Protein AF-A0AAV0VVT8-F1 (afdb_monomer_lite)

Secondary structure (DSSP, 8-state):
--HHHHHHHHHHHHHHHHHHHHHHHHHHHHHHHHTSTT--HHHHHHHHHHHHHHHHHHHHHHHHHHHHHHHHHHHHHHHGGGSSTTTTTS---PPPPPPP-EEESSHHHHHHHHHH-TTS-EEEHHHHHHHHHHTT-TTHHHH-----HHHHHSSPPPP---

Foldseek 3Di:
DDLLVVLQVVVVVVVVVVVLVVLVVVLVVLVVQVPDPPDDPVSVVVSVVSVVVSVVVVVVVVVVVVVVVVVVVVVCVVCVVCPPPVNVPPDPPPPDDDADAAEAADPVVQVVVCVVCVVHHYYYPVVVLVVCVVVVNNVVVVVPPPPPSVSSNPDDDPPPDD

InterPro domains:
  IPR007304 TAP46-like protein [PF04177] (6-160)
  IPR007304 TAP46-like protein [PTHR10933] (6-138)
  IPR038511 TAP42/TAP46-like superfamily [G3DSA:1.25.40.540] (2-88)

Radius of gyration: 29.59 Å; chains: 1; bounding box: 64×51×73 Å

Structure (mmCIF, N/CA/C/O backbone):
data_AF-A0AAV0VVT8-F1
#
_entry.id   AF-A0AAV0VVT8-F1
#
loop_
_atom_site.group_PDB
_atom_site.id
_atom_site.type_symbol
_atom_site.label_atom_id
_atom_site.label_alt_id
_atom_site.label_comp_id
_atom_site.label_asym_id
_atom_site.label_entity_id
_atom_site.label_seq_id
_atom_site.pdbx_PDB_ins_code
_atom_site.Cartn_x
_atom_site.Cartn_y
_atom_site.Cartn_z
_atom_site.occupancy
_atom_site.B_iso_or_equiv
_atom_site.auth_seq_id
_atom_site.auth_comp_id
_atom_site.auth_asym_id
_atom_site.auth_atom_id
_atom_site.pdbx_PDB_model_num
ATOM 1 N N . MET A 1 1 ? 1.161 -0.491 -22.872 1.00 58.34 1 MET A N 1
ATOM 2 C CA . MET A 1 1 ? 1.117 -0.410 -21.395 1.00 58.34 1 MET A CA 1
ATOM 3 C C . MET A 1 1 ? 0.117 0.678 -21.063 1.00 58.34 1 MET A C 1
ATOM 5 O O . MET A 1 1 ? 0.304 1.783 -21.554 1.00 58.34 1 MET A O 1
ATOM 9 N N . ASP A 1 2 ? -0.961 0.363 -20.349 1.00 81.81 2 ASP A N 1
ATOM 10 C CA . ASP A 1 2 ? -2.022 1.336 -20.070 1.00 81.81 2 ASP A CA 1
ATOM 11 C C . ASP A 1 2 ? -1.716 2.125 -18.787 1.00 81.81 2 ASP A C 1
ATOM 13 O O . ASP A 1 2 ? -1.838 1.617 -17.669 1.00 81.81 2 ASP A O 1
ATOM 17 N N . PHE A 1 3 ? -1.270 3.369 -18.962 1.00 80.94 3 PHE A N 1
ATOM 18 C CA . PHE A 1 3 ? -0.916 4.266 -17.865 1.00 80.94 3 PHE A CA 1
ATOM 19 C C . PHE A 1 3 ? -2.140 4.802 -17.106 1.00 80.94 3 PHE A C 1
ATOM 21 O O . PHE A 1 3 ? -2.007 5.119 -15.923 1.00 80.94 3 PHE A O 1
ATOM 28 N N . SER A 1 4 ? -3.318 4.876 -17.738 1.00 84.06 4 SER A N 1
ATOM 29 C CA . SER A 1 4 ? -4.549 5.333 -17.076 1.00 84.06 4 SER A CA 1
ATOM 30 C C . SER A 1 4 ? -5.015 4.301 -16.050 1.00 84.06 4 SER A C 1
ATOM 32 O O . SER A 1 4 ? -5.211 4.632 -14.878 1.00 84.06 4 SER A O 1
ATOM 34 N N . LEU A 1 5 ? -5.035 3.021 -16.435 1.00 86.38 5 LEU A N 1
ATOM 35 C CA . LEU A 1 5 ? -5.362 1.922 -15.527 1.00 86.38 5 LEU A CA 1
ATOM 36 C C . LEU A 1 5 ? -4.399 1.848 -14.328 1.00 86.38 5 LEU A C 1
ATOM 38 O O . LEU A 1 5 ? -4.824 1.640 -13.190 1.00 86.38 5 LEU A O 1
ATOM 42 N N . MET A 1 6 ? -3.095 2.046 -14.555 1.00 87.44 6 MET A N 1
ATOM 43 C CA . MET A 1 6 ? -2.106 2.085 -13.468 1.00 87.44 6 MET A CA 1
ATOM 44 C C . MET A 1 6 ? -2.327 3.275 -12.524 1.00 87.44 6 MET A C 1
ATOM 46 O O . MET A 1 6 ? -2.189 3.125 -11.307 1.00 87.44 6 MET A O 1
ATOM 50 N N . ALA A 1 7 ? -2.694 4.442 -13.063 1.00 88.81 7 ALA A N 1
ATOM 51 C CA . ALA A 1 7 ? -3.008 5.626 -12.271 1.00 88.81 7 ALA A CA 1
ATOM 52 C C . ALA A 1 7 ? -4.254 5.413 -11.394 1.00 88.81 7 ALA A C 1
ATOM 54 O O . ALA A 1 7 ? -4.210 5.724 -10.201 1.00 88.81 7 ALA A O 1
ATOM 55 N N . ARG A 1 8 ? -5.321 4.814 -11.941 1.00 89.19 8 ARG A N 1
ATOM 56 C CA . ARG A 1 8 ? -6.549 4.483 -11.194 1.00 89.19 8 ARG A CA 1
ATOM 57 C C . ARG A 1 8 ? -6.300 3.475 -10.079 1.00 89.19 8 ARG A C 1
ATOM 59 O O . ARG A 1 8 ? -6.615 3.769 -8.932 1.00 89.19 8 ARG A O 1
ATOM 66 N N . ARG A 1 9 ? -5.608 2.365 -10.365 1.00 89.56 9 ARG A N 1
ATOM 67 C CA . ARG A 1 9 ? -5.229 1.373 -9.336 1.00 89.56 9 ARG A CA 1
ATOM 68 C C . ARG A 1 9 ? -4.453 2.002 -8.183 1.00 89.56 9 ARG A C 1
ATOM 70 O O . ARG A 1 9 ? -4.660 1.674 -7.016 1.00 89.56 9 ARG A O 1
ATOM 77 N N . ARG A 1 10 ? -3.540 2.928 -8.495 1.00 91.38 10 ARG A N 1
ATOM 78 C CA . ARG A 1 10 ? -2.810 3.678 -7.469 1.00 91.38 10 ARG A CA 1
ATOM 79 C C . ARG A 1 10 ? -3.748 4.582 -6.665 1.00 91.38 10 ARG A C 1
ATOM 81 O O . ARG A 1 10 ? -3.609 4.638 -5.446 1.00 91.38 10 ARG A O 1
ATOM 88 N N . ALA A 1 11 ? -4.659 5.297 -7.321 1.00 92.06 11 ALA A N 1
ATOM 89 C CA . ALA A 1 11 ? -5.620 6.177 -6.661 1.00 92.06 11 ALA A CA 1
ATOM 90 C C . ALA A 1 11 ? -6.560 5.400 -5.722 1.00 92.06 11 ALA A C 1
ATOM 92 O O . ALA A 1 11 ? -6.738 5.809 -4.576 1.00 92.06 11 ALA A O 1
ATOM 93 N N . GLU A 1 12 ? -7.068 4.249 -6.162 1.00 91.25 12 GLU A N 1
ATOM 94 C CA . GLU A 1 12 ? -7.858 3.318 -5.348 1.00 91.25 12 GLU A CA 1
ATOM 95 C C . GLU A 1 12 ? -7.078 2.871 -4.111 1.00 91.25 12 GLU A C 1
ATOM 97 O O . GLU A 1 12 ? -7.558 3.028 -2.993 1.00 91.25 12 GLU A O 1
ATOM 102 N N . LYS A 1 13 ? -5.823 2.435 -4.279 1.00 90.31 13 LYS A N 1
ATOM 103 C CA . LYS A 1 13 ? -4.980 2.015 -3.151 1.00 90.31 13 LYS A CA 1
ATOM 104 C C . LYS A 1 13 ? -4.726 3.142 -2.144 1.00 90.31 13 LYS A C 1
ATOM 106 O O . LYS A 1 13 ? -4.709 2.906 -0.939 1.00 90.31 13 LYS A O 1
ATOM 111 N N . ILE A 1 14 ? -4.553 4.377 -2.620 1.00 92.56 14 ILE A N 1
ATOM 112 C CA . ILE A 1 14 ? -4.420 5.557 -1.750 1.00 92.56 14 ILE A CA 1
ATOM 113 C C . ILE A 1 14 ? -5.723 5.826 -0.994 1.00 92.56 14 ILE A C 1
ATOM 115 O O . ILE A 1 14 ? -5.674 6.175 0.186 1.00 92.56 14 ILE A O 1
ATOM 119 N N . LYS A 1 15 ? -6.872 5.702 -1.665 1.00 92.81 15 LYS A N 1
ATOM 120 C CA . LYS A 1 15 ? -8.188 5.889 -1.054 1.00 92.81 15 LYS A CA 1
ATOM 121 C C . LYS A 1 15 ? -8.411 4.861 0.058 1.00 92.81 15 LYS A C 1
ATOM 123 O O . LYS A 1 15 ? -8.631 5.276 1.193 1.00 92.81 15 LYS A O 1
ATOM 128 N N . SER A 1 16 ? -8.233 3.572 -0.233 1.00 89.81 16 SER A N 1
ATOM 129 C CA . SER A 1 16 ? -8.372 2.493 0.754 1.00 89.81 16 SER A CA 1
ATOM 130 C C . SER A 1 16 ? -7.448 2.693 1.954 1.00 89.81 16 SER A C 1
ATOM 132 O O . SER A 1 16 ? -7.896 2.625 3.093 1.00 89.81 16 SER A O 1
ATOM 134 N N . TYR A 1 17 ? -6.182 3.060 1.724 1.00 92.00 17 TYR A N 1
ATOM 135 C CA . TYR A 1 17 ? -5.238 3.340 2.811 1.00 92.00 17 TYR A CA 1
ATOM 136 C C . TYR A 1 17 ? -5.690 4.498 3.717 1.00 92.00 17 TYR A C 1
ATOM 138 O O . TYR A 1 17 ? -5.568 4.424 4.939 1.00 92.00 17 TYR A O 1
ATOM 146 N N . LYS A 1 18 ? -6.218 5.587 3.142 1.00 94.50 18 LYS A N 1
ATOM 147 C CA . LYS A 1 18 ? -6.732 6.721 3.930 1.00 94.50 18 LYS A CA 1
ATOM 148 C C . LYS A 1 18 ? -7.947 6.322 4.766 1.00 94.50 18 LYS A C 1
ATOM 150 O O . LYS A 1 18 ? -8.034 6.730 5.922 1.00 94.50 18 LYS A O 1
ATOM 155 N N . GLU A 1 19 ? -8.857 5.542 4.188 1.00 91.25 19 GLU A N 1
ATOM 156 C CA . GLU A 1 19 ? -10.042 5.017 4.875 1.00 91.25 19 GLU A CA 1
ATOM 157 C C . GLU A 1 19 ? -9.644 4.082 6.025 1.00 91.25 19 GLU A C 1
ATOM 159 O O . GLU A 1 19 ? -10.100 4.265 7.153 1.00 91.25 19 GLU A O 1
ATOM 164 N N . GLN A 1 20 ? -8.715 3.158 5.777 1.00 91.50 20 GLN A N 1
ATOM 165 C CA . GLN A 1 20 ? -8.176 2.240 6.780 1.00 91.50 20 GLN A CA 1
ATOM 166 C C . GLN A 1 20 ? -7.499 2.991 7.930 1.00 91.50 20 GLN A C 1
ATOM 168 O O . GLN A 1 20 ? -7.784 2.720 9.094 1.00 91.50 20 GLN A O 1
ATOM 173 N N . LYS A 1 21 ? -6.667 3.992 7.620 1.00 94.12 21 LYS A N 1
ATOM 174 C CA . LYS A 1 21 ? -5.986 4.815 8.627 1.00 94.12 21 LYS A CA 1
ATOM 175 C C . LYS A 1 21 ? -6.963 5.619 9.490 1.00 94.12 21 LYS A C 1
ATOM 177 O O . LYS A 1 21 ? -6.740 5.783 10.687 1.00 94.12 21 LYS A O 1
ATOM 182 N N . LEU A 1 22 ? -8.036 6.140 8.892 1.00 93.50 22 LEU A N 1
ATOM 183 C CA . LEU A 1 22 ? -9.094 6.833 9.630 1.00 93.50 22 LEU A CA 1
ATOM 184 C C . LEU A 1 22 ? -9.849 5.871 10.556 1.00 93.50 22 LEU A C 1
ATOM 186 O O . LEU A 1 22 ? -10.173 6.219 11.687 1.00 93.50 22 LEU A O 1
ATOM 190 N N . MET A 1 23 ? -10.123 4.657 10.087 1.00 91.19 23 MET A N 1
ATOM 191 C CA . MET A 1 23 ? -10.800 3.638 10.882 1.00 91.19 23 MET A CA 1
ATOM 192 C C . MET A 1 23 ? -9.922 3.130 12.033 1.00 91.19 23 MET A C 1
ATOM 194 O O . MET A 1 23 ? -10.418 2.906 13.135 1.00 91.19 23 MET A O 1
ATOM 198 N N . GLU A 1 24 ? -8.614 3.013 11.808 1.00 93.25 24 GLU A N 1
ATOM 199 C CA . GLU A 1 24 ? -7.633 2.656 12.832 1.00 93.25 24 GLU A CA 1
ATOM 200 C C . GLU A 1 24 ? -7.536 3.726 13.929 1.00 93.25 24 GLU A C 1
ATOM 202 O O . GLU A 1 24 ? -7.569 3.388 15.112 1.00 93.25 24 GLU A O 1
ATOM 207 N N . SER A 1 25 ? -7.512 5.016 13.571 1.00 94.75 25 SER A N 1
ATOM 208 C CA . SER A 1 25 ? -7.493 6.091 14.573 1.00 94.75 25 SER A CA 1
ATOM 209 C C . SER A 1 25 ? -8.780 6.139 15.402 1.00 94.75 25 SER A C 1
ATOM 211 O O . SER A 1 25 ? -8.727 6.318 16.618 1.00 94.75 25 SER A O 1
ATOM 213 N N . GLN A 1 26 ? -9.940 5.910 14.779 1.00 92.00 26 GLN A N 1
ATOM 214 C CA . GLN A 1 26 ? -11.213 5.780 15.494 1.00 92.00 26 GLN A CA 1
ATOM 215 C C . GLN A 1 26 ? -11.215 4.581 16.448 1.00 92.00 26 GLN A C 1
ATOM 217 O O . GLN A 1 26 ? -11.695 4.692 17.576 1.00 92.00 26 GLN A O 1
ATOM 222 N N . LEU A 1 27 ? -10.666 3.443 16.018 1.00 93.81 27 LEU A N 1
ATOM 223 C CA . LEU A 1 27 ? -10.531 2.259 16.862 1.00 93.81 27 LEU A CA 1
ATOM 224 C C . LEU A 1 27 ? -9.599 2.490 18.044 1.00 93.81 27 LEU A C 1
ATOM 226 O O . LEU A 1 27 ? -9.891 2.002 19.132 1.00 93.81 27 LEU A O 1
ATOM 230 N N . GLN A 1 28 ? -8.517 3.240 17.850 1.00 93.62 28 GLN A N 1
ATOM 231 C CA . GLN A 1 28 ? -7.601 3.594 18.926 1.00 93.62 28 GLN A CA 1
ATOM 232 C C . GLN A 1 28 ? -8.305 4.426 20.007 1.00 93.62 28 GLN A C 1
ATOM 234 O O . GLN A 1 28 ? -8.224 4.082 21.182 1.00 93.62 28 GLN A O 1
ATOM 239 N N . LEU A 1 29 ? -9.083 5.440 19.614 1.00 91.44 29 LEU A N 1
ATOM 240 C CA . LEU A 1 29 ? -9.881 6.235 20.556 1.00 91.44 29 LEU A CA 1
ATOM 241 C C . LEU A 1 29 ? -10.915 5.379 21.301 1.00 91.44 29 LEU A C 1
ATOM 243 O O . LEU A 1 29 ? -11.070 5.498 22.514 1.00 91.44 29 LEU A O 1
ATOM 247 N N . LEU A 1 30 ? -11.616 4.492 20.585 1.00 90.19 30 LEU A N 1
ATOM 248 C CA . LEU A 1 30 ? -12.582 3.577 21.199 1.00 90.19 30 LEU A CA 1
ATOM 249 C C . LEU A 1 30 ? -11.909 2.584 22.153 1.00 90.19 30 LEU A C 1
ATOM 251 O O . LEU A 1 30 ? -12.503 2.224 23.165 1.00 90.19 30 LEU A O 1
ATOM 255 N N . LYS A 1 31 ? -10.683 2.153 21.846 1.00 91.19 31 LYS A N 1
ATOM 256 C CA . LYS A 1 31 ? -9.891 1.274 22.706 1.00 91.19 31 LYS A CA 1
ATOM 257 C C . LYS A 1 31 ? -9.528 1.974 24.014 1.00 91.19 31 LYS A C 1
ATOM 259 O O . LYS A 1 31 ? -9.798 1.419 25.071 1.00 91.19 31 LYS A O 1
ATOM 264 N N . GLU A 1 32 ? -8.985 3.188 23.939 1.00 90.56 32 GLU A N 1
ATOM 265 C CA . GLU A 1 32 ? -8.640 4.003 25.114 1.00 90.56 32 GLU A CA 1
ATOM 266 C C . GLU A 1 32 ? -9.869 4.260 25.993 1.00 90.56 32 GLU A C 1
ATOM 268 O O . GLU A 1 32 ? -9.811 4.131 27.213 1.00 90.56 32 GLU A O 1
ATOM 273 N N . GLN A 1 33 ? -11.013 4.558 25.369 1.00 86.44 33 GLN A N 1
ATOM 274 C CA . GLN A 1 33 ? -12.276 4.708 26.084 1.00 86.44 33 GLN A CA 1
ATOM 275 C C . GLN A 1 33 ? -12.688 3.407 26.768 1.00 86.44 33 GLN A C 1
ATOM 277 O O . GLN A 1 33 ? -13.064 3.456 27.927 1.00 86.44 33 GLN A O 1
ATOM 282 N N . ASN A 1 34 ? -12.593 2.265 26.083 1.00 86.75 34 ASN A N 1
ATOM 283 C CA . ASN A 1 34 ? -12.983 0.949 26.591 1.00 86.75 34 ASN A CA 1
ATOM 284 C C . ASN A 1 34 ? -12.096 0.422 27.735 1.00 86.75 34 ASN A C 1
ATOM 286 O O . ASN A 1 34 ? -12.544 -0.434 28.491 1.00 86.75 34 ASN A O 1
ATOM 290 N N . GLU A 1 35 ? -10.854 0.894 27.857 1.00 86.19 35 GLU A N 1
ATOM 291 C CA . GLU A 1 35 ? -9.931 0.517 28.941 1.00 86.19 35 GLU A CA 1
ATOM 292 C C . GLU A 1 35 ? -10.285 1.164 30.293 1.00 86.19 35 GLU A C 1
ATOM 294 O O . GLU A 1 35 ? -9.756 0.760 31.327 1.00 86.19 35 GLU A O 1
ATOM 299 N N . LEU A 1 36 ? -11.203 2.135 30.318 1.00 85.75 36 LEU A N 1
ATOM 300 C CA . LEU A 1 36 ? -11.706 2.722 31.558 1.00 85.75 36 LEU A CA 1
ATOM 301 C C . LEU A 1 36 ? -12.704 1.767 32.249 1.00 85.75 36 LEU A C 1
ATOM 303 O O . LEU A 1 36 ? -13.618 1.236 31.625 1.00 85.75 36 LEU A O 1
ATOM 307 N N . GLU A 1 37 ? -12.584 1.596 33.569 1.00 73.69 37 GLU A N 1
ATOM 308 C CA . GLU A 1 37 ? -13.408 0.658 34.365 1.00 73.69 37 GLU A CA 1
ATOM 309 C C . GLU A 1 37 ? -14.924 0.982 34.324 1.00 73.69 37 GLU A C 1
ATOM 311 O O . GLU A 1 37 ? -15.774 0.113 34.495 1.00 73.69 37 GLU A O 1
ATOM 316 N N . SER A 1 38 ? -15.282 2.244 34.056 1.00 79.81 38 SER A N 1
ATOM 317 C CA . SER A 1 38 ? -16.658 2.773 34.089 1.00 79.81 38 SER A CA 1
ATOM 318 C C . SER A 1 38 ? -17.295 2.914 32.696 1.00 79.81 38 SER A C 1
ATOM 320 O O . SER A 1 38 ? -18.024 3.873 32.429 1.00 79.81 38 SER A O 1
ATOM 322 N N . VAL A 1 39 ? -16.998 2.005 31.771 1.00 81.38 39 VAL A N 1
ATOM 323 C CA . VAL A 1 39 ? -17.539 2.071 30.403 1.00 81.38 39 VAL A CA 1
ATOM 324 C C . VAL A 1 39 ? -18.865 1.334 30.310 1.00 81.38 39 VAL A C 1
ATOM 326 O O . VAL A 1 39 ? -19.006 0.214 30.801 1.00 81.38 39 VAL A O 1
ATOM 329 N N . ASP A 1 40 ? -19.827 1.969 29.647 1.00 87.62 40 ASP A N 1
ATOM 330 C CA . ASP A 1 40 ? -21.132 1.389 29.351 1.00 87.62 40 ASP A CA 1
ATOM 331 C C . ASP A 1 40 ? -21.027 0.194 28.380 1.00 87.62 40 ASP A C 1
ATOM 333 O O . ASP A 1 40 ? -20.175 0.152 27.486 1.00 87.62 40 ASP A O 1
ATOM 337 N N . ASP A 1 41 ? -21.928 -0.777 28.519 1.00 88.62 41 ASP A N 1
ATOM 338 C CA . ASP A 1 41 ? -21.984 -1.971 27.671 1.00 88.62 41 ASP A CA 1
ATOM 339 C C . ASP A 1 41 ? -22.182 -1.635 26.189 1.00 88.62 41 ASP A C 1
ATOM 341 O O . ASP A 1 41 ? -21.658 -2.329 25.308 1.00 88.62 41 ASP A O 1
ATOM 345 N N . GLU A 1 42 ? -22.904 -0.554 25.890 1.00 89.56 42 GLU A N 1
ATOM 346 C CA . GLU A 1 42 ? -23.108 -0.096 24.518 1.00 89.56 42 GLU A CA 1
ATOM 347 C C . GLU A 1 42 ? -21.789 0.345 23.861 1.00 89.56 42 GLU A C 1
ATOM 349 O O . GLU A 1 42 ? -21.508 -0.004 22.707 1.00 89.56 42 GLU A O 1
ATOM 354 N N . MET A 1 43 ? -20.922 1.025 24.616 1.00 87.62 43 MET A N 1
ATOM 355 C CA . MET A 1 43 ? -19.595 1.446 24.159 1.00 87.62 43 MET A CA 1
ATOM 356 C C . MET A 1 43 ? -18.665 0.252 23.930 1.00 87.62 43 MET A C 1
ATOM 358 O O . MET A 1 43 ? -18.011 0.180 22.884 1.00 87.62 43 MET A O 1
ATOM 362 N N . ARG A 1 44 ? -18.680 -0.738 24.835 1.00 89.75 44 ARG A N 1
ATOM 363 C CA . ARG A 1 44 ? -17.936 -1.997 24.653 1.00 89.75 44 ARG A CA 1
ATOM 364 C C . ARG A 1 44 ? -18.356 -2.714 23.373 1.00 89.75 44 ARG A C 1
ATOM 366 O O . ARG A 1 44 ? -17.519 -3.127 22.567 1.00 89.75 44 ARG A O 1
ATOM 373 N N . ARG A 1 45 ? -19.668 -2.825 23.140 1.00 93.44 45 ARG A N 1
ATOM 374 C CA . ARG A 1 45 ? -20.220 -3.451 21.931 1.00 93.44 45 ARG A CA 1
ATOM 375 C C . ARG A 1 45 ? -19.782 -2.711 20.673 1.00 93.44 45 ARG A C 1
ATOM 377 O O . ARG A 1 45 ? -19.367 -3.349 19.705 1.00 93.44 45 ARG A O 1
ATOM 384 N N . LYS A 1 46 ? -19.844 -1.378 20.682 1.00 92.31 46 LYS A N 1
ATOM 385 C CA . LYS A 1 46 ? -19.417 -0.544 19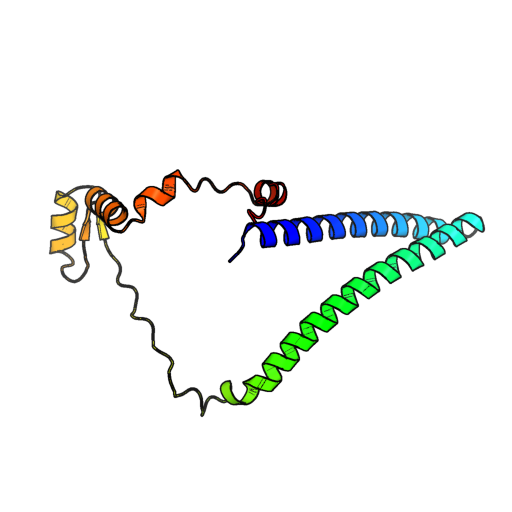.552 1.00 92.31 46 LYS A CA 1
ATOM 386 C C . LYS A 1 46 ? -17.943 -0.757 19.219 1.00 92.31 46 LYS A C 1
ATOM 388 O O . LYS A 1 46 ? -17.610 -0.878 18.037 1.00 92.31 46 LYS A O 1
ATOM 393 N N . TYR A 1 47 ? -17.084 -0.852 20.233 1.00 92.62 47 TYR A N 1
ATOM 394 C CA . TYR A 1 47 ? -15.667 -1.155 20.050 1.00 92.62 47 TYR A CA 1
ATOM 395 C C . TYR A 1 47 ? -15.465 -2.534 19.406 1.00 92.62 47 TYR A C 1
ATOM 397 O O . TYR A 1 47 ? -14.847 -2.622 18.346 1.00 92.62 47 TYR A O 1
ATOM 405 N N . ILE A 1 48 ? -16.066 -3.593 19.963 1.00 93.81 48 ILE A N 1
ATOM 406 C CA . ILE A 1 48 ? -15.925 -4.967 19.449 1.00 93.81 48 ILE A CA 1
ATOM 407 C C . ILE A 1 48 ? -16.432 -5.086 18.004 1.00 93.81 48 ILE A C 1
ATOM 409 O O . ILE A 1 48 ? -15.754 -5.660 17.152 1.00 93.81 48 ILE A O 1
ATOM 413 N N . VAL A 1 49 ? -17.601 -4.520 17.691 1.00 95.00 49 VAL A N 1
ATOM 414 C CA . VAL A 1 49 ? -18.162 -4.562 16.329 1.00 95.00 49 VAL A CA 1
ATOM 415 C C . VAL A 1 49 ? -17.269 -3.810 15.341 1.00 95.00 49 VAL A C 1
ATOM 417 O O . VAL A 1 49 ? -17.042 -4.291 14.230 1.00 95.00 49 VAL A O 1
ATOM 420 N N . SER A 1 50 ? -16.738 -2.650 15.733 1.00 93.81 50 SER A N 1
ATOM 421 C CA . SER A 1 50 ? -15.798 -1.886 14.901 1.00 93.81 50 SER A CA 1
ATOM 422 C C . SER A 1 50 ? -14.502 -2.663 14.665 1.00 93.81 50 SER A C 1
ATOM 424 O O . SER A 1 50 ? -14.003 -2.704 13.540 1.00 93.81 50 SER A O 1
ATOM 426 N N . LEU A 1 51 ? -14.001 -3.344 15.699 1.00 94.69 51 LEU A N 1
ATOM 427 C CA . LEU A 1 51 ? -12.796 -4.162 15.628 1.00 94.69 51 LEU A CA 1
ATOM 428 C C . LEU A 1 51 ? -12.989 -5.346 14.677 1.00 94.69 51 LEU A C 1
ATOM 430 O O . LEU A 1 51 ? -12.123 -5.610 13.847 1.00 94.69 51 LEU A O 1
ATOM 434 N N . LEU A 1 52 ? -14.132 -6.033 14.744 1.00 96.06 52 LEU A N 1
ATOM 435 C CA . LEU A 1 52 ? -14.457 -7.122 13.820 1.00 96.06 52 LEU A CA 1
ATOM 436 C C . LEU A 1 52 ? -14.488 -6.636 12.369 1.00 96.06 52 LEU A C 1
ATOM 438 O O . LEU A 1 52 ? -13.853 -7.244 11.512 1.00 96.06 52 LEU A O 1
ATOM 442 N N . LYS A 1 53 ? -15.158 -5.510 12.094 1.00 93.06 53 LYS A N 1
ATOM 443 C CA . LYS A 1 53 ? -15.210 -4.927 10.743 1.00 93.06 53 LYS A CA 1
ATOM 444 C C . LYS A 1 53 ? -13.817 -4.598 10.203 1.00 93.06 53 LYS A C 1
ATOM 446 O O . LYS A 1 53 ? -13.533 -4.891 9.046 1.00 93.06 53 LYS A O 1
ATOM 451 N N . TYR A 1 54 ? -12.948 -4.036 11.044 1.00 93.75 54 TYR A N 1
ATOM 452 C CA . TYR A 1 54 ? -11.562 -3.737 10.677 1.00 93.75 54 TYR A CA 1
ATOM 453 C C . TYR A 1 54 ? -10.767 -4.994 10.340 1.00 93.75 54 TYR A C 1
ATOM 455 O O . TYR A 1 54 ? -10.120 -5.058 9.297 1.00 93.75 54 TYR A O 1
ATOM 463 N N . ASN A 1 55 ? -10.857 -6.016 11.192 1.00 95.50 55 ASN A N 1
ATOM 464 C CA . ASN A 1 55 ? -10.135 -7.265 10.979 1.00 95.50 55 ASN A CA 1
ATOM 465 C C . ASN A 1 55 ? -10.628 -8.020 9.740 1.00 95.50 55 ASN A C 1
ATOM 467 O O . ASN A 1 55 ? -9.809 -8.618 9.053 1.00 95.50 55 ASN A O 1
ATOM 471 N N . ILE A 1 56 ? -11.925 -7.958 9.414 1.00 95.00 56 ILE A N 1
ATOM 472 C CA . ILE A 1 56 ? -12.457 -8.527 8.166 1.00 95.00 56 ILE A CA 1
ATOM 473 C C . ILE A 1 56 ? -11.808 -7.852 6.954 1.00 95.00 56 ILE A C 1
ATOM 475 O O . ILE A 1 56 ? -11.297 -8.545 6.080 1.00 95.00 56 ILE A O 1
ATOM 479 N N . GLY A 1 57 ? -11.790 -6.514 6.916 1.00 90.50 57 GLY A N 1
ATOM 480 C CA . GLY A 1 57 ? -11.154 -5.773 5.824 1.00 90.50 57 GLY A CA 1
ATOM 481 C C . GLY A 1 57 ? -9.670 -6.115 5.689 1.00 90.50 57 GLY A C 1
ATOM 482 O O . GLY A 1 57 ? -9.211 -6.468 4.607 1.00 90.50 57 GLY A O 1
ATOM 483 N N . LYS A 1 58 ? -8.945 -6.120 6.812 1.00 93.00 58 LYS A N 1
ATOM 484 C CA . LYS A 1 58 ? -7.524 -6.478 6.845 1.00 93.00 58 LYS A CA 1
ATOM 485 C C . LYS A 1 58 ? -7.269 -7.910 6.365 1.00 93.00 58 LYS A C 1
ATOM 487 O O . LYS A 1 58 ? -6.353 -8.136 5.587 1.00 93.00 58 LYS A O 1
ATOM 492 N N . ALA A 1 59 ? -8.084 -8.876 6.783 1.00 96.06 59 ALA A N 1
ATOM 493 C CA . ALA A 1 59 ? -7.934 -10.267 6.359 1.00 96.06 59 ALA A CA 1
ATOM 494 C C . ALA A 1 59 ? -8.118 -10.448 4.842 1.00 96.06 59 ALA A C 1
ATOM 496 O O . ALA A 1 59 ? -7.435 -11.277 4.244 1.00 96.06 59 ALA A O 1
ATOM 497 N N . LEU A 1 60 ? -9.006 -9.670 4.212 1.00 92.31 60 LEU A N 1
ATOM 498 C CA . LEU A 1 60 ? -9.173 -9.678 2.756 1.00 92.31 60 LEU A CA 1
ATOM 499 C C . LEU A 1 60 ? -7.932 -9.120 2.037 1.00 92.31 60 LEU A C 1
ATOM 501 O O . LEU A 1 60 ? -7.469 -9.722 1.073 1.00 92.31 60 LEU A O 1
ATOM 505 N N . GLU A 1 61 ? -7.346 -8.027 2.536 1.00 91.19 61 GLU A N 1
ATOM 506 C CA . GLU A 1 61 ? -6.105 -7.455 1.982 1.00 91.19 61 GLU A CA 1
ATOM 507 C C . GLU A 1 61 ? -4.908 -8.417 2.099 1.00 91.19 61 GLU A C 1
ATOM 509 O O . GLU A 1 61 ? -4.092 -8.539 1.178 1.00 91.19 61 GLU A O 1
ATOM 514 N N . GLU A 1 62 ? -4.806 -9.123 3.226 1.00 95.00 62 GLU A N 1
ATOM 515 C CA . GLU A 1 62 ? -3.787 -10.155 3.441 1.00 95.00 62 GLU A CA 1
ATOM 516 C C . GLU A 1 62 ? -3.995 -11.346 2.494 1.00 95.00 62 GLU A C 1
ATOM 518 O O . GLU A 1 62 ? -3.032 -11.861 1.927 1.00 95.00 62 GLU A O 1
ATOM 523 N N . LEU A 1 63 ? -5.244 -11.759 2.249 1.00 96.81 63 LEU A N 1
ATOM 524 C CA . LEU A 1 63 ? -5.559 -12.837 1.307 1.00 96.81 63 LEU A CA 1
ATOM 525 C C . LEU A 1 63 ? -5.105 -12.502 -0.123 1.00 96.81 63 LEU A C 1
ATOM 527 O O . LEU A 1 63 ? -4.488 -13.342 -0.785 1.00 96.81 63 LEU A O 1
ATOM 531 N N . ASP A 1 64 ? -5.353 -11.274 -0.579 1.00 93.06 64 ASP A N 1
ATOM 532 C CA . ASP A 1 64 ? -4.887 -10.796 -1.885 1.00 93.06 64 ASP A CA 1
ATOM 533 C C . ASP A 1 64 ? -3.351 -10.772 -1.964 1.00 93.06 64 ASP A C 1
ATOM 535 O O . ASP A 1 64 ? -2.760 -11.155 -2.983 1.00 93.06 64 ASP A O 1
ATOM 539 N N . SER A 1 65 ? -2.694 -10.358 -0.876 1.00 94.62 65 SER A N 1
ATOM 540 C CA . SER A 1 65 ? -1.231 -10.324 -0.767 1.00 94.62 65 SER A CA 1
ATOM 541 C C . SER A 1 65 ? -0.633 -11.731 -0.844 1.00 94.62 65 SER A C 1
ATOM 543 O O . SER A 1 65 ? 0.251 -11.979 -1.669 1.00 94.62 65 SER A O 1
ATOM 545 N N . LEU A 1 66 ? -1.190 -12.689 -0.097 1.00 97.06 66 LEU A N 1
ATOM 546 C CA . LEU A 1 66 ? -0.802 -14.099 -0.163 1.00 97.06 66 LEU A CA 1
ATOM 547 C C . LEU A 1 66 ? -1.010 -14.677 -1.565 1.00 97.06 66 LEU A C 1
ATOM 549 O O . LEU A 1 66 ? -0.149 -15.391 -2.083 1.00 97.06 66 LEU A O 1
ATOM 553 N N . GLN A 1 67 ? -2.121 -14.349 -2.230 1.00 97.06 67 GLN A N 1
ATOM 554 C CA . GLN A 1 67 ? -2.362 -14.811 -3.594 1.00 97.06 67 GLN A CA 1
ATOM 555 C C . GLN A 1 67 ? -1.310 -14.269 -4.574 1.00 97.06 67 GLN A C 1
ATOM 557 O O . GLN A 1 67 ? -0.866 -14.998 -5.468 1.00 97.06 67 GLN A O 1
ATOM 562 N N . ALA A 1 68 ? -0.897 -13.008 -4.428 1.00 94.31 68 ALA A N 1
ATOM 563 C CA . ALA A 1 68 ? 0.168 -12.427 -5.238 1.00 94.31 68 ALA A CA 1
ATOM 564 C C . ALA A 1 68 ? 1.518 -13.120 -4.985 1.00 94.31 68 ALA A C 1
ATOM 566 O O . ALA A 1 68 ? 2.216 -13.465 -5.943 1.00 94.31 68 ALA A O 1
ATOM 567 N N . GLU A 1 69 ? 1.857 -13.394 -3.726 1.00 96.00 69 GLU A N 1
ATOM 568 C CA . GLU A 1 69 ? 3.070 -14.130 -3.358 1.00 96.00 69 GLU A CA 1
ATOM 569 C C . GLU A 1 69 ? 3.080 -15.547 -3.931 1.00 96.00 69 GLU A C 1
ATOM 571 O O . GLU A 1 69 ? 4.072 -15.949 -4.540 1.00 96.00 69 GLU A O 1
ATOM 576 N N . MET A 1 70 ? 1.964 -16.279 -3.850 1.00 96.31 70 MET A N 1
ATOM 577 C CA . MET A 1 70 ? 1.852 -17.607 -4.460 1.00 96.31 70 MET A CA 1
ATOM 578 C C . MET A 1 70 ? 2.149 -17.579 -5.962 1.00 96.31 70 MET A C 1
ATOM 580 O O . MET A 1 70 ? 2.827 -18.471 -6.473 1.00 96.31 70 MET A O 1
ATOM 584 N N . ARG A 1 71 ? 1.682 -16.553 -6.689 1.00 94.94 71 ARG A N 1
ATOM 585 C CA . ARG A 1 71 ? 1.978 -16.407 -8.127 1.00 94.94 71 ARG A CA 1
ATOM 586 C C . ARG A 1 71 ? 3.478 -16.238 -8.369 1.00 94.94 71 ARG A C 1
ATOM 588 O O . ARG A 1 71 ? 4.011 -16.844 -9.298 1.00 94.94 71 ARG A O 1
ATOM 595 N N . ILE A 1 72 ? 4.155 -15.450 -7.533 1.00 93.94 72 ILE A N 1
ATOM 596 C CA . ILE A 1 72 ? 5.607 -15.240 -7.607 1.00 93.94 72 ILE A CA 1
ATOM 597 C C . ILE A 1 72 ? 6.354 -16.536 -7.280 1.00 93.94 72 ILE A C 1
ATOM 599 O O . ILE A 1 72 ? 7.272 -16.907 -8.007 1.00 93.94 72 ILE A O 1
ATOM 603 N N . LEU A 1 73 ? 5.958 -17.244 -6.221 1.00 93.81 73 LEU A N 1
ATOM 604 C CA . LEU A 1 73 ? 6.567 -18.517 -5.827 1.00 93.81 73 LEU A CA 1
ATOM 605 C C . LEU A 1 73 ? 6.412 -19.578 -6.918 1.00 93.81 73 LEU A C 1
ATOM 607 O O . LEU A 1 73 ? 7.379 -20.242 -7.274 1.00 93.81 73 LEU A O 1
ATOM 611 N N . HIS A 1 74 ? 5.227 -19.684 -7.515 1.00 93.75 74 HIS A N 1
ATOM 612 C CA . HIS A 1 74 ? 4.980 -20.593 -8.628 1.00 93.75 74 HIS A CA 1
ATOM 613 C C . HIS A 1 74 ? 5.805 -20.235 -9.875 1.00 93.75 74 HIS A C 1
ATOM 615 O O . HIS A 1 74 ? 6.300 -21.127 -10.563 1.00 93.75 74 HIS A O 1
ATOM 621 N N . TYR A 1 75 ? 5.990 -18.941 -10.161 1.00 91.19 75 TYR A N 1
ATOM 622 C CA . TYR A 1 75 ? 6.893 -18.495 -11.222 1.00 91.19 75 TYR A CA 1
ATOM 623 C C . TYR A 1 75 ? 8.345 -18.898 -10.934 1.00 91.19 75 TYR A C 1
ATOM 625 O O . TYR A 1 75 ? 8.999 -19.445 -11.817 1.00 91.19 75 TYR A O 1
ATOM 633 N N . LYS A 1 76 ? 8.832 -18.682 -9.703 1.00 88.94 76 LYS A N 1
ATOM 634 C CA . LYS A 1 76 ? 10.185 -19.088 -9.291 1.00 88.94 76 LYS A CA 1
ATOM 635 C C . LYS A 1 76 ? 10.386 -20.590 -9.452 1.00 88.94 76 LYS A C 1
ATOM 637 O O . LYS A 1 76 ? 11.308 -20.985 -10.151 1.00 88.94 76 LYS A O 1
ATOM 642 N N . LEU A 1 77 ? 9.465 -21.400 -8.925 1.00 89.50 77 LEU A N 1
ATOM 643 C CA . LEU A 1 77 ? 9.518 -22.861 -9.022 1.00 89.50 77 LEU A CA 1
ATOM 644 C C . LEU A 1 77 ? 9.607 -23.349 -10.479 1.00 89.50 77 LEU A C 1
ATOM 646 O O . LEU A 1 77 ? 10.367 -24.257 -10.793 1.00 89.50 77 LEU A O 1
ATOM 650 N N . LYS A 1 78 ? 8.859 -22.724 -11.397 1.00 87.69 78 LYS A N 1
ATOM 651 C CA . LYS A 1 78 ? 8.890 -23.059 -12.833 1.00 87.69 78 LYS A CA 1
ATOM 652 C C . LYS A 1 78 ? 10.180 -22.660 -13.550 1.00 87.69 78 LYS A C 1
ATOM 654 O O . LYS A 1 78 ? 10.415 -23.123 -14.665 1.00 87.69 78 LYS A O 1
ATOM 659 N N . HIS A 1 79 ? 10.968 -21.764 -12.968 1.00 79.62 79 HIS A N 1
ATOM 660 C CA . HIS A 1 79 ? 12.151 -21.187 -13.595 1.00 79.62 79 HIS A CA 1
ATOM 661 C C . HIS A 1 79 ? 13.457 -21.484 -12.844 1.00 79.62 79 HIS A C 1
ATOM 663 O O . HIS A 1 79 ? 14.496 -21.001 -13.293 1.00 79.62 79 HIS A O 1
ATOM 669 N N . GLU A 1 80 ? 13.446 -22.318 -11.795 1.00 67.25 80 GLU A N 1
ATOM 670 C CA . GLU A 1 80 ? 14.650 -22.663 -11.015 1.00 67.25 80 GLU A CA 1
ATOM 671 C C . GLU A 1 80 ? 15.792 -23.220 -11.888 1.00 67.25 80 GLU A C 1
ATOM 673 O O . GLU A 1 80 ? 16.951 -22.859 -11.689 1.00 67.25 80 GLU A O 1
ATOM 678 N N . ASP A 1 81 ? 15.482 -23.981 -12.946 1.00 59.97 81 ASP A N 1
ATOM 679 C CA . ASP A 1 81 ? 16.487 -24.533 -13.875 1.00 59.97 81 ASP A CA 1
ATOM 680 C C . ASP A 1 81 ? 17.208 -23.476 -14.736 1.00 59.97 81 ASP A C 1
ATOM 682 O O . ASP A 1 81 ? 18.281 -23.744 -15.292 1.00 59.97 81 ASP A O 1
ATOM 686 N N . LYS A 1 82 ? 16.628 -22.274 -14.883 1.00 57.25 82 LYS A N 1
ATOM 687 C CA . LYS A 1 82 ? 17.215 -21.170 -15.667 1.00 57.25 82 LYS A CA 1
ATOM 688 C C . LYS A 1 82 ? 18.170 -20.295 -14.860 1.00 57.25 82 LYS A C 1
ATOM 690 O O . LYS A 1 82 ? 18.992 -19.608 -15.466 1.00 57.25 82 LYS A O 1
ATOM 695 N N . ASP A 1 83 ? 18.085 -20.351 -13.534 1.00 54.78 83 ASP A N 1
ATOM 696 C CA . ASP A 1 83 ? 18.982 -19.634 -12.627 1.00 54.78 83 ASP A CA 1
ATOM 697 C C . ASP A 1 83 ? 20.216 -20.472 -12.241 1.00 54.78 83 ASP A C 1
ATOM 699 O O . ASP A 1 83 ? 21.139 -19.951 -11.612 1.00 54.78 83 ASP A O 1
ATOM 703 N N . ASN A 1 84 ? 20.304 -21.735 -12.694 1.00 58.28 84 ASN A N 1
ATOM 704 C CA . ASN A 1 84 ? 21.534 -22.520 -12.610 1.00 58.28 84 ASN A CA 1
ATOM 705 C C . ASN A 1 84 ? 22.627 -21.879 -13.503 1.00 58.28 84 ASN A C 1
ATOM 707 O O . ASN A 1 84 ? 22.467 -21.831 -14.733 1.00 58.28 84 ASN A O 1
ATOM 711 N N . PRO A 1 85 ? 23.757 -21.398 -12.944 1.00 57.41 85 PRO A N 1
ATOM 712 C CA . PRO A 1 85 ? 24.797 -20.696 -13.705 1.00 57.41 85 PRO A CA 1
ATOM 713 C C . PRO A 1 85 ? 25.440 -21.540 -14.820 1.00 57.41 85 PRO A C 1
ATOM 715 O O . PRO A 1 85 ? 26.071 -20.981 -15.721 1.00 57.41 85 PRO A O 1
ATOM 718 N N . GLU A 1 86 ? 25.264 -22.864 -14.809 1.00 58.41 86 GLU A N 1
ATOM 719 C CA . GLU A 1 86 ? 25.749 -23.756 -15.867 1.00 58.41 86 GLU A CA 1
ATOM 720 C C . GLU A 1 86 ? 24.913 -23.684 -17.160 1.00 58.41 86 GLU A C 1
ATOM 722 O O . GLU A 1 86 ? 25.486 -23.744 -18.251 1.00 58.41 86 GLU A O 1
ATOM 727 N N . ASN A 1 87 ? 23.597 -23.440 -17.067 1.00 52.81 87 ASN A N 1
ATOM 728 C CA . ASN A 1 87 ? 22.683 -23.337 -18.220 1.00 52.81 87 ASN A CA 1
ATOM 729 C C . ASN A 1 87 ? 22.571 -21.908 -18.796 1.00 52.81 87 ASN A C 1
ATOM 731 O O . ASN A 1 87 ? 22.163 -21.719 -19.946 1.00 52.81 87 ASN A O 1
ATOM 735 N N . ALA A 1 88 ? 23.000 -20.887 -18.046 1.00 54.59 88 ALA A N 1
ATOM 736 C CA . ALA A 1 88 ? 22.926 -19.468 -18.422 1.00 54.59 88 ALA A CA 1
ATOM 737 C C . ALA A 1 88 ? 23.927 -19.022 -19.516 1.00 54.59 88 ALA A C 1
ATOM 739 O O . ALA A 1 88 ? 24.005 -17.834 -19.849 1.00 54.59 88 ALA A O 1
ATOM 740 N N . LYS A 1 89 ? 24.711 -19.949 -20.086 1.00 54.22 89 LYS A N 1
ATOM 741 C CA . LYS A 1 89 ? 25.679 -19.667 -21.165 1.00 54.22 89 LYS A CA 1
ATOM 742 C C . LYS A 1 89 ? 25.027 -19.480 -22.537 1.00 54.22 89 LYS A C 1
ATOM 744 O O . LYS A 1 89 ? 25.675 -18.978 -23.453 1.00 54.22 89 LYS A O 1
ATOM 749 N N . SER A 1 90 ? 23.753 -19.831 -22.688 1.00 57.91 90 SER A N 1
ATOM 750 C CA . SER A 1 90 ? 23.020 -19.604 -23.929 1.00 57.91 90 SER A CA 1
ATOM 751 C C . SER A 1 90 ? 22.270 -18.260 -23.870 1.00 57.91 90 SER A C 1
ATOM 753 O O . SER A 1 90 ? 21.311 -18.085 -23.133 1.00 57.91 90 SER A O 1
ATOM 755 N N . GLN A 1 91 ? 22.718 -17.292 -24.679 1.00 59.88 91 GLN A N 1
ATOM 756 C CA . GLN A 1 91 ? 21.931 -16.132 -25.151 1.00 59.88 91 GLN A CA 1
ATOM 757 C C . GLN A 1 91 ? 21.794 -14.863 -24.277 1.00 59.88 91 GLN A C 1
ATOM 759 O O . GLN A 1 91 ? 20.816 -14.130 -24.416 1.00 59.88 91 GLN A O 1
ATOM 764 N N . LYS A 1 92 ? 22.797 -14.464 -23.482 1.00 59.62 92 LYS A N 1
ATOM 765 C CA . LYS A 1 92 ? 22.883 -13.042 -23.075 1.00 59.62 92 LYS A CA 1
ATOM 766 C C . LYS A 1 92 ? 23.498 -12.217 -24.212 1.00 59.62 92 LYS A C 1
ATOM 768 O O . LYS A 1 92 ? 24.719 -12.098 -24.304 1.00 59.62 92 LYS A O 1
ATOM 773 N N . ILE A 1 93 ? 22.659 -11.654 -25.086 1.00 66.38 93 ILE A N 1
ATOM 774 C CA . ILE A 1 93 ? 23.073 -10.627 -26.055 1.00 66.38 93 ILE A CA 1
ATOM 775 C C . ILE A 1 93 ? 23.577 -9.434 -25.235 1.00 66.38 93 ILE A C 1
ATOM 777 O O . ILE A 1 93 ? 22.785 -8.714 -24.630 1.00 66.38 93 ILE A O 1
ATOM 781 N N . LYS A 1 94 ? 24.897 -9.249 -25.144 1.00 70.19 94 LYS A N 1
ATOM 782 C CA . LYS A 1 94 ? 25.468 -8.088 -24.454 1.00 70.19 94 LYS A CA 1
ATOM 783 C C . LYS A 1 94 ? 25.013 -6.829 -25.209 1.00 70.19 94 LYS A C 1
ATOM 785 O O . LYS A 1 94 ? 25.289 -6.747 -26.409 1.00 70.19 94 LYS A O 1
ATOM 790 N N . PRO A 1 95 ? 24.310 -5.872 -24.570 1.00 69.81 95 PRO A N 1
ATOM 791 C CA . PRO A 1 95 ? 23.960 -4.627 -25.238 1.00 69.81 95 PRO A CA 1
ATOM 792 C C . PRO A 1 95 ? 25.248 -3.924 -25.673 1.00 69.81 95 PRO A C 1
ATOM 794 O O . PRO A 1 95 ? 26.249 -3.946 -24.951 1.00 69.81 95 PRO A O 1
ATOM 797 N N . LYS A 1 96 ? 25.243 -3.331 -26.871 1.00 74.75 96 LYS A N 1
ATOM 798 C CA . LYS A 1 96 ? 26.387 -2.545 -27.345 1.00 74.75 96 LYS A CA 1
ATOM 799 C C . LYS A 1 96 ? 26.643 -1.403 -26.345 1.00 74.75 96 LYS A C 1
ATOM 801 O O . LYS A 1 96 ? 25.672 -0.781 -25.909 1.00 74.75 96 LYS A O 1
ATOM 806 N N . PRO A 1 97 ? 27.903 -1.132 -25.962 1.00 77.94 97 PRO A N 1
ATOM 807 C CA . PRO A 1 97 ? 28.217 -0.051 -25.034 1.00 77.94 97 PRO A CA 1
ATOM 808 C C . PRO A 1 97 ? 27.729 1.289 -25.599 1.00 77.94 97 PRO A C 1
ATOM 810 O O . PRO A 1 97 ? 27.855 1.547 -26.797 1.00 77.94 97 PRO A O 1
ATOM 813 N N . LEU A 1 98 ? 27.151 2.130 -24.736 1.00 79.31 98 LEU A N 1
ATOM 814 C CA . LEU A 1 98 ? 26.702 3.470 -25.114 1.00 79.31 98 LEU A CA 1
ATOM 815 C C . LEU A 1 98 ? 27.918 4.302 -25.539 1.00 79.31 98 LEU A C 1
ATOM 817 O O . LEU A 1 98 ? 28.867 4.446 -24.771 1.00 79.31 98 LEU A O 1
ATOM 821 N N . MET A 1 99 ? 27.885 4.853 -26.753 1.00 78.00 99 MET A N 1
ATOM 822 C CA . MET A 1 99 ? 28.918 5.777 -27.224 1.00 78.00 99 MET A CA 1
ATOM 823 C C . MET A 1 99 ? 28.520 7.216 -26.861 1.00 78.00 99 MET A C 1
ATOM 825 O O . MET A 1 99 ? 27.441 7.651 -27.274 1.00 78.00 99 MET A O 1
ATOM 829 N N . PRO A 1 100 ? 29.343 7.960 -26.100 1.00 83.25 100 PRO A N 1
ATOM 830 C CA . PRO A 1 100 ? 29.061 9.355 -25.785 1.00 83.25 100 PRO A CA 1
ATOM 831 C C . PRO A 1 100 ? 29.203 10.246 -27.030 1.00 83.25 100 PRO A C 1
ATOM 833 O O . PRO A 1 100 ? 30.017 9.979 -27.912 1.00 83.25 100 PRO A O 1
ATOM 836 N N . ILE A 1 101 ? 28.406 11.315 -27.085 1.00 85.56 101 ILE A N 1
ATOM 837 C CA . ILE A 1 101 ? 28.408 12.328 -28.151 1.00 85.56 101 ILE A CA 1
ATOM 838 C C . ILE A 1 101 ? 28.647 13.690 -27.500 1.00 85.56 101 ILE A C 1
ATOM 840 O O . ILE A 1 101 ? 28.062 13.984 -26.457 1.00 85.56 101 ILE A O 1
ATOM 844 N N . ILE A 1 102 ? 29.474 14.527 -28.121 1.00 86.44 102 ILE A N 1
ATOM 845 C CA . ILE A 1 102 ? 29.725 15.901 -27.677 1.00 86.44 102 ILE A CA 1
ATOM 846 C C . ILE A 1 102 ? 28.752 16.837 -28.407 1.00 86.44 102 ILE A C 1
ATOM 848 O O . ILE A 1 102 ? 28.712 16.854 -29.638 1.00 86.44 102 ILE A O 1
ATOM 852 N N . ILE A 1 103 ? 27.975 17.622 -27.655 1.00 90.62 103 ILE A N 1
ATOM 853 C CA . ILE A 1 103 ? 27.064 18.635 -28.207 1.00 90.62 103 ILE A CA 1
ATOM 854 C C . ILE A 1 103 ? 27.628 20.021 -27.893 1.00 90.62 103 ILE A C 1
ATOM 856 O O . ILE A 1 103 ? 27.727 20.404 -26.727 1.00 90.62 103 ILE A O 1
ATOM 860 N N . THR A 1 104 ? 28.010 20.774 -28.923 1.00 90.69 104 THR A N 1
ATOM 861 C CA . THR A 1 104 ? 28.607 22.110 -28.789 1.00 90.69 104 THR A CA 1
ATOM 862 C C . THR A 1 104 ? 27.599 23.209 -29.097 1.00 90.69 104 THR A C 1
ATOM 864 O O . THR A 1 104 ? 26.653 23.015 -29.856 1.00 90.69 104 THR A O 1
ATOM 867 N N . LYS A 1 105 ? 27.803 24.408 -28.540 1.00 87.94 105 LYS A N 1
ATOM 868 C CA . LYS A 1 105 ? 26.908 25.544 -28.807 1.00 87.94 105 LYS A CA 1
ATOM 869 C C . LYS A 1 105 ? 27.102 26.110 -30.217 1.00 87.94 105 LYS A C 1
ATOM 871 O O . LYS A 1 105 ? 26.124 26.376 -30.899 1.00 87.94 105 LYS A O 1
ATOM 876 N N . ASN A 1 106 ? 28.361 26.264 -30.638 1.00 89.94 106 ASN A N 1
ATOM 877 C CA . ASN A 1 106 ? 28.742 26.903 -31.901 1.00 89.94 106 ASN A CA 1
ATOM 878 C C . ASN A 1 106 ? 29.556 25.953 -32.799 1.00 89.94 106 ASN A C 1
ATOM 880 O O . ASN A 1 106 ? 30.199 25.016 -32.313 1.00 89.94 106 ASN A O 1
ATOM 884 N N . GLU A 1 107 ? 29.608 26.256 -34.098 1.00 86.38 107 GLU A N 1
ATOM 885 C CA . GLU A 1 107 ? 30.367 25.491 -35.102 1.00 86.38 107 GLU A CA 1
ATOM 886 C C . GLU A 1 107 ? 31.885 25.545 -34.887 1.00 86.38 107 GLU A C 1
ATOM 888 O O . GLU A 1 107 ? 32.565 24.529 -35.015 1.00 86.38 107 GLU A O 1
ATOM 893 N N . LEU A 1 108 ? 32.425 26.694 -34.467 1.00 86.75 108 LEU A N 1
ATOM 894 C CA . LEU A 1 108 ? 33.852 26.813 -34.134 1.00 86.75 108 LEU A CA 1
ATOM 895 C C . LEU A 1 108 ? 34.251 25.848 -33.009 1.00 86.75 108 LEU A C 1
ATOM 897 O O . LEU A 1 108 ? 35.299 25.213 -33.066 1.00 86.75 108 LEU A O 1
ATOM 901 N N . GLN A 1 109 ? 33.384 25.676 -32.007 1.00 85.94 109 GLN A N 1
ATOM 902 C CA . GLN A 1 109 ? 33.614 24.710 -30.934 1.00 85.94 109 GLN A CA 1
ATOM 903 C C . GLN A 1 109 ? 33.548 23.274 -31.462 1.00 85.94 109 GLN A C 1
ATOM 905 O O . GLN A 1 109 ? 34.381 22.460 -31.081 1.00 85.94 109 GLN A O 1
ATOM 910 N N . LYS A 1 110 ? 32.617 22.969 -32.376 1.00 88.81 110 LYS A N 1
ATOM 911 C CA . LYS A 1 110 ? 32.543 21.656 -33.035 1.00 88.81 110 LYS A CA 1
ATOM 912 C C . LYS A 1 110 ? 33.852 21.316 -33.753 1.00 88.81 110 LYS A C 1
ATOM 914 O O . LYS A 1 110 ? 34.320 20.189 -33.631 1.00 88.81 110 LYS A O 1
ATOM 919 N N . GLN A 1 111 ? 34.466 22.278 -34.445 1.00 85.81 111 GLN A N 1
ATOM 920 C CA . GLN A 1 111 ? 35.750 22.079 -35.130 1.00 85.81 111 GLN A CA 1
ATOM 921 C C . GLN A 1 111 ? 36.905 21.849 -34.148 1.00 85.81 111 GLN A C 1
ATOM 923 O O . GLN A 1 111 ? 37.686 20.919 -34.328 1.00 85.81 111 GLN A O 1
ATOM 928 N N . VAL A 1 112 ? 36.987 22.651 -33.083 1.00 87.75 112 VAL A N 1
ATOM 929 C CA . VAL A 1 112 ? 38.049 22.525 -32.072 1.00 87.75 112 VAL A CA 1
ATOM 930 C C . VAL A 1 112 ? 37.931 21.209 -31.298 1.00 87.75 112 VAL A C 1
ATOM 932 O O . VAL A 1 112 ? 38.898 20.454 -31.210 1.00 87.75 112 VAL A O 1
ATOM 935 N N . PHE A 1 113 ? 36.744 20.898 -30.768 1.00 80.94 113 PHE A N 1
ATOM 936 C CA . PHE A 1 113 ? 36.514 19.660 -30.018 1.00 80.94 113 PHE A CA 1
ATOM 937 C C . PHE A 1 113 ? 36.592 18.419 -30.915 1.00 80.94 113 PHE A C 1
ATOM 939 O O . PHE A 1 113 ? 37.134 17.402 -30.486 1.00 80.94 113 PHE A O 1
ATOM 946 N N . GLY A 1 114 ? 36.138 18.515 -32.168 1.00 82.56 114 GLY A N 1
ATOM 947 C CA . GLY A 1 114 ? 36.259 17.442 -33.154 1.00 82.56 114 GLY A CA 1
ATOM 948 C C . GLY A 1 114 ? 37.707 17.149 -33.560 1.00 82.56 114 GLY A C 1
ATOM 949 O O . GLY A 1 114 ? 38.065 15.985 -33.719 1.00 82.56 114 GLY A O 1
ATOM 950 N N . ALA A 1 115 ? 38.562 18.173 -33.671 1.00 78.88 115 ALA A N 1
ATOM 951 C CA . ALA A 1 115 ? 39.987 17.996 -33.959 1.00 78.88 115 ALA A CA 1
ATOM 952 C C . ALA A 1 115 ? 40.767 17.426 -32.760 1.00 78.88 115 ALA A C 1
ATOM 954 O O . ALA A 1 115 ? 41.697 16.643 -32.949 1.00 78.88 115 ALA A O 1
ATOM 955 N N . GLY A 1 116 ? 40.382 17.794 -31.532 1.00 78.88 116 GLY A N 1
ATOM 956 C CA . GLY A 1 116 ? 40.998 17.284 -30.303 1.00 78.88 116 GLY A CA 1
ATOM 957 C C . GLY A 1 116 ? 40.598 15.848 -29.943 1.00 78.88 116 GLY A C 1
ATOM 958 O O . GLY A 1 116 ? 41.380 15.143 -29.311 1.00 78.88 116 GLY A O 1
ATOM 959 N N . TYR A 1 117 ? 39.408 15.400 -30.359 1.00 77.62 117 TYR A N 1
ATOM 960 C CA . TYR A 1 117 ? 38.876 14.065 -30.065 1.00 77.62 117 TYR A CA 1
ATOM 961 C C . TYR A 1 117 ? 38.176 13.442 -31.293 1.00 77.62 117 TYR A C 1
ATOM 963 O O . TYR A 1 117 ? 36.951 13.309 -31.304 1.00 77.62 117 TYR A O 1
ATOM 971 N N . PRO A 1 118 ? 38.929 12.996 -32.320 1.00 77.31 118 PRO A N 1
ATOM 972 C CA . PRO A 1 118 ? 38.363 12.499 -33.583 1.00 77.31 118 PRO A CA 1
ATOM 973 C C . PRO A 1 118 ? 37.586 11.177 -33.454 1.00 77.31 118 PRO A C 1
ATOM 975 O O . PRO A 1 118 ? 36.822 10.818 -34.346 1.00 77.31 118 PRO A O 1
ATOM 978 N N . SER A 1 119 ? 37.766 10.437 -32.354 1.00 78.81 119 SER A N 1
ATOM 979 C CA . SER A 1 119 ? 37.033 9.198 -32.060 1.00 78.81 119 SER A CA 1
ATOM 980 C C . SER A 1 119 ? 35.632 9.431 -31.483 1.00 78.81 119 SER A C 1
ATOM 982 O O . SER A 1 119 ? 34.849 8.484 -31.398 1.00 78.81 119 SER A O 1
ATOM 984 N N . LEU A 1 120 ? 35.304 10.665 -31.082 1.00 80.06 120 LEU A N 1
ATOM 985 C CA . LEU A 1 120 ? 34.028 11.015 -30.466 1.00 80.06 120 LEU A CA 1
ATOM 986 C C . LEU A 1 120 ? 33.153 11.809 -31.447 1.00 80.06 120 LEU A C 1
ATOM 988 O O . LEU A 1 120 ? 33.553 12.884 -31.904 1.00 80.06 120 LEU A O 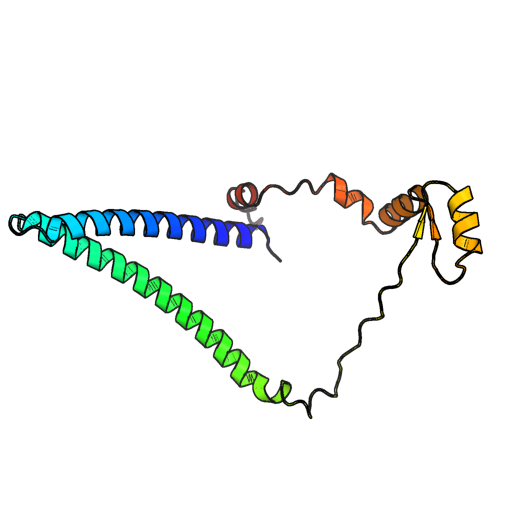1
ATOM 992 N N . PRO A 1 121 ? 31.931 11.340 -31.755 1.00 86.00 121 PRO A N 1
ATOM 993 C CA . PRO A 1 121 ? 30.997 12.111 -32.564 1.00 86.00 121 PRO A CA 1
ATOM 994 C C . PRO A 1 121 ? 30.703 13.469 -31.911 1.00 86.00 121 PRO A C 1
ATOM 996 O O . PRO A 1 121 ? 30.289 13.528 -30.752 1.00 86.00 121 PRO A O 1
ATOM 999 N N . THR A 1 122 ? 30.892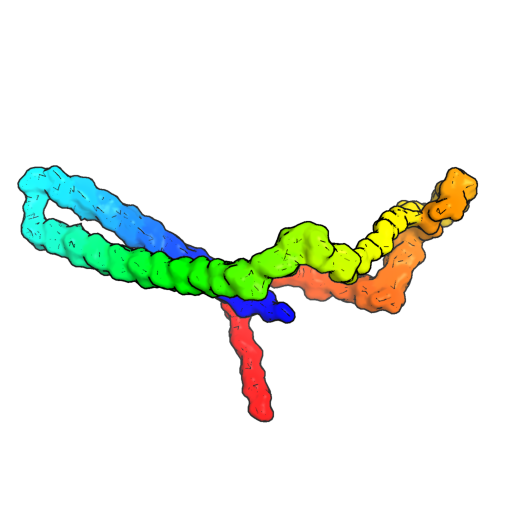 14.554 -32.664 1.00 87.75 122 THR A N 1
ATOM 1000 C CA . THR A 1 122 ? 30.647 15.930 -32.205 1.00 87.75 122 THR A CA 1
ATOM 1001 C C . THR A 1 122 ? 29.645 16.619 -33.130 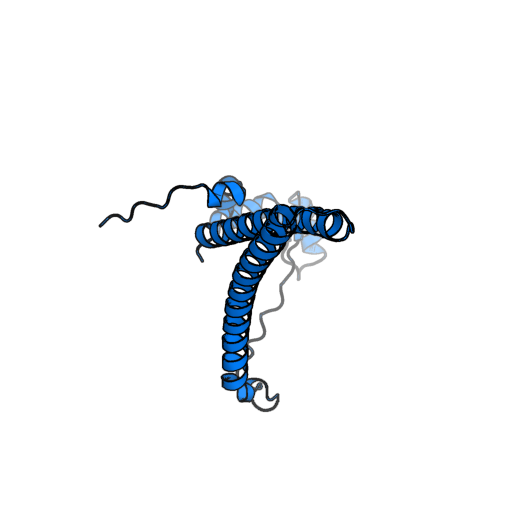1.00 87.75 122 THR A C 1
ATOM 1003 O O . THR A 1 122 ? 29.781 16.554 -34.352 1.00 87.75 122 THR A O 1
ATOM 1006 N N . MET A 1 123 ? 28.635 17.278 -32.564 1.00 89.88 123 MET A N 1
ATOM 1007 C CA . MET A 1 123 ? 27.602 18.016 -33.306 1.00 89.88 123 MET A CA 1
ATOM 1008 C C . MET A 1 123 ? 27.188 19.285 -32.565 1.00 89.88 123 MET A C 1
ATOM 1010 O O . MET A 1 123 ? 27.469 19.423 -31.376 1.00 89.88 123 MET A O 1
ATOM 1014 N N . THR A 1 124 ? 26.528 20.219 -33.245 1.00 92.50 124 THR A N 1
ATOM 1015 C CA . THR A 1 124 ? 25.991 21.418 -32.588 1.00 92.50 124 THR A CA 1
ATOM 1016 C C . THR A 1 124 ? 24.636 21.144 -31.932 1.00 92.50 124 THR A C 1
ATOM 1018 O O . THR A 1 124 ? 23.964 20.155 -32.235 1.00 92.50 124 THR A O 1
ATOM 1021 N N . VAL A 1 125 ? 24.210 22.031 -31.027 1.00 88.75 125 VAL A N 1
ATOM 1022 C CA . VAL A 1 125 ? 22.862 21.992 -30.430 1.00 88.75 125 VAL A CA 1
ATOM 1023 C C . VAL A 1 125 ? 21.781 21.998 -31.515 1.00 88.75 125 VAL A C 1
ATOM 1025 O O . VAL A 1 125 ? 20.826 21.232 -31.429 1.00 88.75 125 VAL A O 1
ATOM 1028 N N . GLU A 1 126 ? 21.942 22.823 -32.549 1.00 87.81 126 GLU A N 1
ATOM 1029 C CA . GLU A 1 126 ? 20.981 22.938 -33.649 1.00 87.81 126 GLU A CA 1
ATOM 1030 C C . GLU A 1 126 ? 20.904 21.654 -34.485 1.00 87.81 126 GLU A C 1
ATOM 1032 O O . GLU A 1 126 ? 19.819 21.111 -34.687 1.00 87.81 126 GLU A O 1
ATOM 1037 N N . GLU A 1 127 ? 22.053 21.100 -34.880 1.00 89.25 127 GLU A N 1
ATOM 1038 C CA . GLU A 1 127 ? 22.129 19.823 -35.599 1.00 89.25 127 GLU A CA 1
ATOM 1039 C C . GLU A 1 127 ? 21.512 18.678 -34.790 1.00 89.25 127 GLU A C 1
ATOM 1041 O O . GLU A 1 127 ? 20.817 17.819 -35.335 1.00 89.25 127 GLU A O 1
ATOM 1046 N N . PHE A 1 128 ? 21.744 18.669 -33.476 1.00 88.31 128 PHE A N 1
ATOM 1047 C CA . PHE A 1 128 ? 21.163 17.684 -32.577 1.00 88.31 128 PHE A CA 1
ATOM 1048 C C . PHE A 1 128 ? 19.637 17.809 -32.510 1.00 88.31 128 PHE A C 1
ATOM 1050 O O . PHE A 1 128 ? 18.937 16.799 -32.613 1.00 88.31 128 PHE A O 1
ATOM 1057 N N . CYS A 1 129 ? 19.110 19.028 -32.383 1.00 86.06 129 CYS A N 1
ATOM 1058 C CA . CYS A 1 129 ? 17.671 19.285 -32.408 1.00 86.06 129 CYS A CA 1
ATOM 1059 C C . CYS A 1 129 ? 17.047 18.842 -33.736 1.00 86.06 129 CYS A C 1
ATOM 1061 O O . CYS A 1 129 ? 16.058 18.109 -33.729 1.00 86.06 129 CYS A O 1
ATOM 1063 N N . GLN A 1 130 ? 17.660 19.198 -34.866 1.00 86.75 130 GLN A N 1
ATOM 1064 C CA . GLN A 1 130 ? 17.174 18.807 -36.188 1.00 86.75 130 GLN A CA 1
ATOM 1065 C C . GLN A 1 130 ? 17.193 17.289 -36.372 1.00 86.75 130 GLN A C 1
ATOM 1067 O O . GLN A 1 130 ? 16.222 16.706 -36.852 1.00 86.75 130 GLN A O 1
ATOM 1072 N N . LYS A 1 131 ? 18.265 16.624 -35.931 1.00 86.25 131 LYS A N 1
ATOM 1073 C CA . LYS A 1 131 ? 18.362 15.163 -35.950 1.00 86.25 131 LYS A CA 1
ATOM 1074 C C . LYS A 1 131 ? 17.245 14.521 -35.130 1.00 86.25 131 LYS A C 1
ATOM 1076 O O . LYS A 1 131 ? 16.591 13.611 -35.614 1.00 86.25 131 LYS A O 1
ATOM 1081 N N . ARG A 1 132 ? 16.956 15.038 -33.932 1.00 83.50 132 ARG A N 1
ATOM 1082 C CA . ARG A 1 132 ? 15.845 14.552 -33.097 1.00 83.50 132 ARG A CA 1
ATOM 1083 C C . ARG A 1 132 ? 14.479 14.764 -33.743 1.00 83.50 132 ARG A C 1
ATOM 1085 O O . ARG A 1 132 ? 13.605 13.925 -33.552 1.00 83.50 132 ARG A O 1
ATOM 1092 N N . ILE A 1 133 ? 14.276 15.861 -34.470 1.00 82.62 133 ILE A N 1
ATOM 1093 C CA . ILE A 1 133 ? 13.040 16.107 -35.226 1.00 82.62 133 ILE A CA 1
ATOM 1094 C C . ILE A 1 133 ? 12.915 15.099 -36.374 1.00 82.62 133 ILE A C 1
ATOM 1096 O O . ILE A 1 133 ? 11.869 14.471 -36.510 1.00 82.62 133 ILE A O 1
ATOM 1100 N N . ASN A 1 134 ? 13.989 14.888 -37.138 1.00 85.38 134 ASN A N 1
ATOM 1101 C CA . ASN A 1 134 ? 14.030 13.933 -38.250 1.00 85.38 134 ASN A CA 1
ATOM 1102 C C . ASN A 1 134 ? 13.847 12.479 -37.782 1.00 85.38 134 ASN A C 1
ATOM 1104 O O . ASN A 1 134 ? 13.153 11.708 -38.435 1.00 85.38 134 ASN A O 1
ATOM 1108 N N . ASP A 1 135 ? 14.407 12.127 -36.621 1.00 82.00 135 ASP A N 1
ATOM 1109 C CA . ASP A 1 135 ? 14.215 10.832 -35.954 1.00 82.00 135 ASP A CA 1
ATOM 1110 C C . ASP A 1 135 ? 12.781 10.674 -35.392 1.00 82.00 135 ASP A C 1
ATOM 1112 O O . ASP A 1 135 ? 12.453 9.664 -34.771 1.00 82.00 135 ASP A O 1
ATOM 1116 N N . GLY A 1 136 ? 11.922 11.688 -35.561 1.00 73.88 136 GLY A N 1
ATOM 1117 C CA . GLY A 1 136 ? 10.538 11.716 -35.094 1.00 73.88 136 GLY A CA 1
ATOM 1118 C C . GLY A 1 136 ? 10.386 11.985 -33.597 1.00 73.88 136 GLY A C 1
ATOM 1119 O O . GLY A 1 136 ? 9.269 12.068 -33.112 1.00 73.88 136 GLY A O 1
ATOM 1120 N N . ILE A 1 137 ? 11.476 12.157 -32.847 1.00 72.44 137 ILE A N 1
ATOM 1121 C CA . ILE A 1 137 ? 11.479 12.296 -31.380 1.00 72.44 137 ILE A CA 1
ATOM 1122 C C . ILE A 1 137 ? 11.133 13.733 -30.945 1.00 72.44 137 ILE A C 1
ATOM 1124 O O . ILE A 1 137 ? 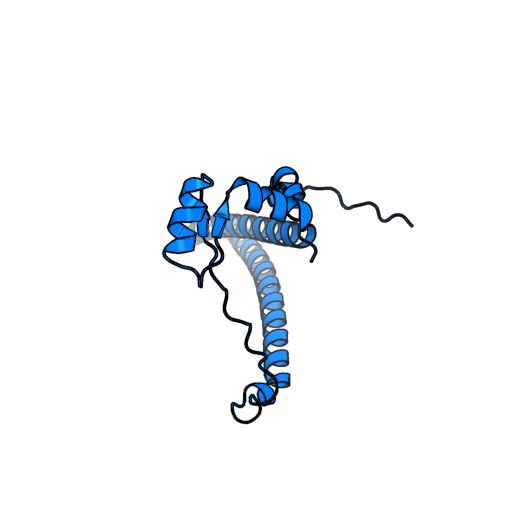10.523 13.938 -29.897 1.00 72.44 137 ILE A O 1
ATOM 1128 N N . GLY A 1 138 ? 11.521 14.738 -31.737 1.00 56.84 138 GLY A N 1
ATOM 1129 C CA . GLY A 1 138 ? 11.468 16.161 -31.367 1.00 56.84 138 GLY A CA 1
ATOM 1130 C C . GLY A 1 138 ? 10.063 16.752 -31.202 1.00 56.84 138 GLY A C 1
ATOM 1131 O O . GLY A 1 138 ? 9.890 17.687 -30.426 1.00 56.84 138 GLY A O 1
ATOM 1132 N N . ILE A 1 139 ? 9.053 16.187 -31.869 1.00 57.16 139 ILE A N 1
ATOM 1133 C CA . ILE A 1 139 ? 7.659 16.668 -31.811 1.00 57.16 139 ILE A CA 1
ATOM 1134 C C . ILE A 1 139 ? 6.988 16.261 -30.483 1.00 57.16 139 ILE A C 1
ATOM 1136 O O . ILE A 1 139 ? 6.155 16.988 -29.945 1.00 57.16 139 ILE A O 1
ATOM 1140 N N . TYR A 1 140 ? 7.427 15.153 -29.876 1.00 54.53 140 TYR A N 1
ATOM 1141 C CA . TYR A 1 140 ? 6.825 14.613 -28.656 1.00 54.53 140 TYR A CA 1
ATOM 1142 C C . TYR A 1 140 ? 7.078 15.463 -27.401 1.00 54.53 140 TYR A C 1
ATOM 1144 O O . TYR A 1 140 ? 6.287 15.409 -26.465 1.00 54.53 140 TYR A O 1
ATOM 1152 N N . LEU A 1 141 ? 8.138 16.278 -27.348 1.00 52.22 141 LEU A N 1
ATOM 1153 C CA . LEU A 1 141 ? 8.489 17.009 -26.120 1.00 52.22 141 LEU A CA 1
ATOM 1154 C C . LEU A 1 141 ? 7.517 18.151 -25.772 1.00 52.22 141 LEU A C 1
ATOM 1156 O O . LEU A 1 141 ? 7.392 18.485 -24.598 1.00 52.22 141 LEU A O 1
ATOM 1160 N N . LEU A 1 142 ? 6.801 18.721 -26.751 1.00 52.31 142 LEU A N 1
ATOM 1161 C CA . LEU A 1 142 ? 5.820 19.795 -26.514 1.00 52.31 142 LEU A CA 1
ATOM 1162 C C . LEU A 1 142 ? 4.393 19.279 -26.258 1.00 52.31 142 LEU A C 1
ATOM 1164 O O . LEU A 1 142 ? 3.583 19.995 -25.678 1.00 52.31 142 LEU A O 1
ATOM 1168 N N . GLN A 1 143 ? 4.082 18.038 -26.646 1.00 55.12 143 GLN A N 1
ATOM 1169 C CA . GLN A 1 143 ? 2.786 17.400 -26.365 1.00 55.12 143 GLN A CA 1
ATOM 1170 C C . GLN A 1 143 ? 2.761 16.655 -25.023 1.00 55.12 143 GLN A C 1
ATOM 1172 O O . GLN A 1 143 ? 1.687 16.376 -24.494 1.00 55.12 143 GLN A O 1
ATOM 1177 N N . ILE A 1 144 ? 3.927 16.365 -24.441 1.00 52.38 144 ILE A N 1
ATOM 1178 C CA . ILE A 1 144 ? 4.064 15.698 -23.143 1.00 52.38 144 ILE A CA 1
ATOM 1179 C C . ILE A 1 144 ? 4.315 16.759 -22.063 1.00 52.38 144 ILE A C 1
ATOM 1181 O O . ILE A 1 144 ? 5.352 16.779 -21.406 1.00 52.38 144 ILE A O 1
ATOM 1185 N N . ILE A 1 145 ? 3.345 17.644 -21.833 1.00 54.06 145 ILE A N 1
ATOM 1186 C CA . ILE A 1 145 ? 3.146 18.119 -20.461 1.00 54.06 145 ILE A CA 1
ATOM 1187 C C . ILE A 1 145 ? 2.446 16.944 -19.782 1.00 54.06 145 ILE A C 1
ATOM 1189 O O . ILE A 1 145 ? 1.304 16.650 -20.147 1.00 54.06 145 ILE A O 1
ATOM 1193 N N . PRO A 1 146 ? 3.103 16.191 -18.882 1.00 54.41 146 PRO A N 1
ATOM 1194 C CA . PRO A 1 146 ? 2.438 15.072 -18.248 1.00 54.41 146 PRO A CA 1
ATOM 1195 C C . PRO A 1 146 ? 1.238 15.630 -17.484 1.00 54.41 146 PRO A C 1
ATOM 1197 O O . PRO A 1 146 ? 1.402 16.349 -16.497 1.00 54.41 146 PRO A O 1
ATOM 1200 N N . LYS A 1 147 ? 0.022 15.299 -17.941 1.00 64.75 147 LYS A N 1
ATOM 1201 C CA . LYS A 1 147 ? -1.160 15.317 -17.075 1.00 64.75 147 LYS A CA 1
ATOM 1202 C C . LYS A 1 147 ? -0.734 14.589 -15.799 1.00 64.75 147 LYS A C 1
ATOM 1204 O O . LYS A 1 147 ? -0.125 13.518 -15.876 1.00 64.75 147 LYS A O 1
ATOM 1209 N N . CYS A 1 148 ? -0.924 15.201 -14.634 1.00 74.31 148 CYS A N 1
ATOM 1210 C CA . CYS A 1 148 ? -0.446 14.574 -13.409 1.00 74.31 148 CYS A CA 1
ATOM 1211 C C . CYS A 1 148 ? -1.195 13.247 -13.202 1.00 74.31 148 CYS A C 1
ATOM 1213 O O . CYS A 1 148 ? -2.307 13.062 -13.698 1.00 74.31 148 CYS A O 1
ATOM 1215 N N . LEU A 1 149 ? -0.601 12.304 -12.468 1.00 71.44 149 LEU A N 1
ATOM 1216 C CA . LEU A 1 149 ? -1.214 10.985 -12.272 1.00 71.44 149 LEU A CA 1
ATOM 1217 C C . LEU A 1 149 ? -2.633 11.062 -11.681 1.00 71.44 149 LEU A C 1
ATOM 1219 O O . LEU A 1 149 ? -3.454 10.211 -12.003 1.00 71.44 149 LEU A O 1
ATOM 1223 N N . GLN A 1 150 ? -2.939 12.081 -10.866 1.00 76.44 150 GLN A N 1
ATOM 1224 C CA . GLN A 1 150 ? -4.306 12.309 -10.381 1.00 76.44 150 GLN A CA 1
ATOM 1225 C C . GLN A 1 150 ? -5.275 12.682 -11.511 1.00 76.44 150 GLN A C 1
ATOM 1227 O O . GLN A 1 150 ? -6.354 12.105 -11.608 1.00 76.44 150 GLN A O 1
ATOM 1232 N N . GLN A 1 151 ? -4.862 13.554 -12.429 1.00 77.56 151 GLN A N 1
ATOM 1233 C CA . GLN A 1 151 ? -5.678 13.922 -13.589 1.00 77.56 151 GLN A CA 1
ATOM 1234 C C . GLN A 1 151 ? -5.903 12.736 -14.540 1.00 77.56 151 GLN A C 1
ATOM 1236 O O . GLN A 1 151 ? -6.945 12.656 -15.181 1.00 77.56 151 GLN A O 1
ATOM 1241 N N . LEU A 1 152 ? -4.953 11.793 -14.628 1.00 77.38 152 LEU A N 1
ATOM 1242 C CA . LEU A 1 152 ? -5.141 10.556 -15.400 1.00 77.38 152 LEU A CA 1
ATOM 1243 C C . LEU A 1 152 ? -6.147 9.597 -14.760 1.00 77.38 152 LEU A C 1
ATOM 1245 O O . LEU A 1 152 ? -6.827 8.884 -15.495 1.00 77.38 152 LEU A O 1
ATOM 1249 N N . SER A 1 153 ? -6.226 9.542 -13.425 1.00 77.56 153 SER A N 1
ATOM 1250 C CA . SER A 1 153 ? -7.202 8.679 -12.748 1.00 77.56 153 SER A CA 1
ATOM 1251 C C . SER A 1 153 ? -8.642 9.182 -12.873 1.00 77.56 153 SER A C 1
ATOM 1253 O O . SER A 1 153 ? -9.562 8.371 -12.861 1.00 77.56 153 SER A O 1
ATOM 1255 N N . GLU A 1 154 ? -8.831 10.495 -13.014 1.00 77.62 154 GLU A N 1
ATOM 1256 C CA . GLU A 1 154 ? -10.144 11.157 -13.087 1.00 77.62 154 GLU A CA 1
ATOM 1257 C C . GLU A 1 154 ? -10.701 11.253 -14.517 1.00 77.62 154 GLU A C 1
ATOM 1259 O O . GLU A 1 154 ? -11.848 11.650 -14.707 1.00 77.62 154 GLU A O 1
ATOM 1264 N N . ALA A 1 155 ? -9.907 10.896 -15.532 1.00 72.12 155 ALA A N 1
ATOM 1265 C CA . ALA A 1 155 ? -10.352 10.929 -16.920 1.00 72.12 155 ALA A CA 1
ATOM 1266 C C . ALA A 1 155 ? -11.456 9.877 -17.175 1.00 72.12 155 ALA A C 1
ATOM 1268 O O . ALA A 1 155 ? -11.310 8.738 -16.712 1.00 72.12 155 ALA A O 1
ATOM 1269 N N . PRO A 1 156 ? -12.531 10.221 -17.914 1.00 67.94 156 PRO A N 1
ATOM 1270 C CA . PRO A 1 156 ? -13.567 9.265 -18.302 1.00 67.94 156 PRO A CA 1
ATOM 1271 C C . PRO A 1 156 ? -12.977 8.145 -19.170 1.00 67.94 156 PRO A C 1
ATOM 1273 O O . PRO A 1 156 ? -12.004 8.365 -19.895 1.00 67.94 156 PRO A O 1
ATOM 1276 N N . GLU A 1 157 ? -13.531 6.934 -19.057 1.00 62.41 157 GLU A N 1
ATOM 1277 C CA . GLU A 1 157 ? -13.158 5.816 -19.933 1.00 62.41 157 GLU A CA 1
ATOM 1278 C C . GLU A 1 157 ? -13.412 6.206 -21.395 1.00 62.41 157 GLU A C 1
ATOM 1280 O O . GLU A 1 157 ? -14.447 6.818 -21.672 1.00 62.41 157 GLU A O 1
ATOM 1285 N N . PRO A 1 158 ? -12.504 5.884 -22.335 1.00 57.81 158 PRO A N 1
ATOM 1286 C CA . PRO A 1 158 ? -12.838 5.999 -23.744 1.00 57.81 158 PRO A CA 1
ATOM 1287 C C . PRO A 1 158 ? -14.026 5.071 -24.016 1.00 57.81 158 PRO A C 1
ATOM 1289 O O . PRO A 1 158 ? -13.955 3.873 -23.729 1.00 57.81 158 PRO A O 1
ATOM 1292 N N . GLU A 1 159 ? -15.125 5.640 -24.514 1.00 48.12 159 GLU A N 1
ATOM 1293 C CA . GLU A 1 159 ? -16.272 4.875 -24.996 1.00 48.12 159 GLU A CA 1
ATOM 1294 C C . GLU A 1 159 ? -15.753 3.857 -26.018 1.00 48.12 159 GLU A C 1
ATOM 1296 O O . GLU A 1 159 ? -15.027 4.209 -26.950 1.00 48.12 159 GLU A O 1
ATOM 1301 N N . GLN A 1 160 ? -16.034 2.577 -25.777 1.00 46.88 160 GLN A N 1
ATOM 1302 C CA . GLN A 1 160 ? -15.732 1.526 -26.737 1.00 46.88 160 GLN A CA 1
ATOM 1303 C C . GLN A 1 160 ? -16.674 1.751 -27.923 1.00 46.88 160 GLN A C 1
ATOM 1305 O O . GLN A 1 160 ? -17.875 1.546 -27.786 1.00 46.88 160 GLN A O 1
ATOM 1310 N N . GLU A 1 161 ? -16.149 2.255 -29.042 1.00 46.00 161 GLU A N 1
ATOM 1311 C CA . GLU A 1 161 ? -16.862 2.216 -30.320 1.00 46.00 161 GLU A CA 1
ATOM 1312 C C . GLU A 1 161 ? -17.061 0.737 -30.698 1.00 46.00 161 GLU A C 1
ATOM 1314 O O . GLU A 1 161 ? -16.079 -0.004 -30.816 1.00 46.00 161 GLU A O 1
ATOM 1319 N N . ASP A 1 162 ? -18.331 0.329 -30.801 1.00 41.72 162 ASP A N 1
ATOM 1320 C CA . ASP A 1 162 ? -18.793 -0.993 -31.257 1.00 41.72 162 ASP A CA 1
ATOM 1321 C C . ASP A 1 162 ? -18.417 -1.285 -32.724 1.00 41.72 162 ASP A C 1
ATOM 1323 O O . ASP A 1 162 ? -18.523 -0.367 -33.575 1.00 41.72 162 ASP A O 1
#

Organism: NCBI:txid13131

pL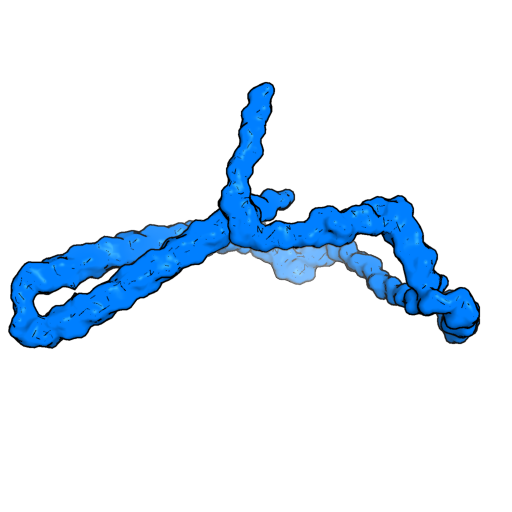DDT: mean 81.31, std 14.02, range [41.72, 97.06]

Sequence (162 aa):
MDFSLMARRRAEKIKSYKEQKLMESQLQLLKEQNELESVDDEMRRKYIVSLLKYNIGKALEELDSLQAEMRILHYKLKHEDKDNPENAKSQKIKPKPLMPIIITKNELQKQVFGAGYPSLPTMTVEEFCQKRINDGIGIYLLQIIPKCLQQLSEAPEPEQED